Protein AF-A0A351BGA1-F1 (afdb_monomer)

Mean predicted aligned error: 4.37 Å

pLDDT: mean 90.35, std 6.94, range [61.31, 97.94]

Radius of gyration: 16.37 Å; Cα contacts (8 Å, |Δi|>4): 107; chains: 1; bounding box: 35×27×49 Å

Secondary structure (DSSP, 8-state):
-HHHHHHHHHHHHHHHH-GGG--GGG-HHHHHHHHHHIIIIIIIIHHHHHHHHHHHHHHTTS--S-HHHHHHHHHHHHHHHHHHHHHTTTT-----TT--S-HHHHHHHHHHHHHH-

Foldseek 3Di:
DQVVLVVLVVLLVVCVVPVVSQDQLNHNQLSVQLSQCCVCQVVVVVVCLVCCQVCVCVVVVHHDPDPVLSVVLVVLSVVLNVQSVPCSSVVNFPPDVPRGDDPVSVVSVVVSVVSVD

Nearest PDB structures (foldseek):
  3mk7-assembly3_G  TM=9.950E-01  e=6.434E-10  Stutzerimonas stutzeri
  8snh-assembly1_E  TM=9.926E-01  e=1.376E-09  Pseudomonas aeruginosa
  6xkw-assembly1_n  TM=9.835E-01  e=4.953E-08  Rhodobacter capsulatus SB 1003
  4xyd-assembly1_A  TM=8.582E-01  e=2.334E-01  Roseobacter denitrificans OCh 114

Solvent-accessible surface area (backbone atoms only — not comparable to full-atom values): 6344 Å² total; per-residue (Å²): 82,53,68,58,15,50,49,46,43,53,52,49,53,47,32,74,76,42,63,87,63,50,48,84,59,57,24,53,88,27,42,49,64,38,21,55,46,27,40,50,53,40,22,46,40,50,51,47,53,55,48,48,62,52,47,54,28,63,78,67,72,42,78,72,95,46,71,68,56,53,50,46,36,50,55,46,49,52,48,52,46,53,48,47,67,54,35,26,43,71,64,52,54,66,80,38,88,100,52,38,60,44,71,74,52,52,52,51,50,51,52,35,49,66,68,69,109

Sequence (117 aa):
WGIVGMLVGVIIAAQLVWPDLNLGFLHFGRLRPLHTNAVIFAFGGCALFATSYYVVQRTCHTRLFSDGLAAFTFWGWQLIIVLAAVTLPLGVTSGKEDAELEWPIDILVTLVWGVYG

Structure (mmCIF, N/CA/C/O backbone):
data_AF-A0A351BGA1-F1
#
_entry.id   AF-A0A351BGA1-F1
#
loop_
_atom_site.group_PDB
_atom_site.id
_atom_site.type_symbol
_atom_site.label_atom_id
_atom_site.label_alt_id
_atom_site.label_comp_id
_atom_site.label_asym_id
_atom_site.label_entity_id
_atom_site.label_seq_id
_atom_site.pdbx_PDB_ins_code
_atom_site.Cartn_x
_atom_site.Cartn_y
_atom_site.Cartn_z
_atom_site.occupancy
_atom_site.B_iso_or_equiv
_atom_site.auth_seq_id
_atom_site.auth_comp_id
_atom_site.auth_asym_id
_atom_site.auth_atom_id
_atom_site.pdbx_PDB_model_num
ATOM 1 N N . TRP A 1 1 ? -3.822 -8.436 -3.823 1.00 91.44 1 TRP A N 1
ATOM 2 C CA . TRP A 1 1 ? -2.565 -7.717 -4.116 1.00 91.44 1 TRP A CA 1
ATOM 3 C C . TRP A 1 1 ? -1.336 -8.604 -4.222 1.00 91.44 1 TRP A C 1
ATOM 5 O O . TRP A 1 1 ? -0.548 -8.346 -5.116 1.00 91.44 1 TRP A O 1
ATOM 15 N N . GLY A 1 2 ? -1.194 -9.676 -3.425 1.00 92.88 2 GLY A N 1
ATOM 16 C CA . GLY A 1 2 ? -0.031 -10.581 -3.519 1.00 92.88 2 GLY A CA 1
ATOM 17 C C . GLY A 1 2 ? 0.246 -11.107 -4.931 1.00 92.88 2 GLY A C 1
ATOM 18 O O . GLY A 1 2 ? 1.353 -10.959 -5.427 1.00 92.88 2 GLY A O 1
ATOM 19 N N . ILE A 1 3 ? -0.780 -11.614 -5.623 1.00 95.81 3 ILE A N 1
ATOM 20 C CA . ILE A 1 3 ? -0.647 -12.081 -7.015 1.00 95.81 3 ILE A CA 1
ATOM 21 C C . ILE A 1 3 ? -0.154 -10.957 -7.938 1.00 95.81 3 ILE A C 1
ATOM 23 O O . ILE A 1 3 ? 0.771 -11.168 -8.710 1.00 95.81 3 ILE A O 1
ATOM 27 N N . VAL A 1 4 ? -0.741 -9.761 -7.836 1.00 93.44 4 VAL A N 1
ATOM 28 C CA . VAL A 1 4 ? -0.385 -8.607 -8.679 1.00 93.44 4 VAL A CA 1
ATOM 29 C C . VAL A 1 4 ? 1.061 -8.178 -8.423 1.00 93.44 4 VAL A C 1
ATOM 31 O O . VAL A 1 4 ? 1.837 -8.094 -9.367 1.00 93.44 4 VAL A O 1
ATOM 34 N N . GLY A 1 5 ? 1.448 -7.970 -7.161 1.00 92.75 5 GLY A N 1
ATOM 35 C CA . GLY A 1 5 ? 2.808 -7.561 -6.805 1.00 92.75 5 GLY A CA 1
ATOM 36 C C . GLY A 1 5 ? 3.857 -8.576 -7.258 1.00 92.75 5 GLY A C 1
ATOM 37 O O . GLY A 1 5 ? 4.844 -8.196 -7.884 1.00 92.75 5 GLY A O 1
ATOM 38 N N . MET A 1 6 ? 3.612 -9.871 -7.031 1.00 96.31 6 MET A N 1
ATOM 39 C CA . MET A 1 6 ? 4.521 -10.936 -7.467 1.00 96.31 6 MET A CA 1
ATOM 40 C C . MET A 1 6 ? 4.584 -11.061 -8.994 1.00 96.31 6 MET A C 1
ATOM 42 O O . MET A 1 6 ? 5.665 -11.257 -9.537 1.00 96.31 6 MET A O 1
ATOM 46 N N . LEU A 1 7 ? 3.463 -10.891 -9.703 1.00 95.25 7 LEU A N 1
ATOM 47 C CA . LEU A 1 7 ? 3.427 -10.921 -11.168 1.00 95.25 7 LEU A CA 1
ATOM 48 C C . LEU A 1 7 ? 4.211 -9.756 -11.783 1.00 95.25 7 LEU A C 1
ATOM 50 O O . LEU A 1 7 ? 4.999 -9.983 -12.697 1.00 95.25 7 LEU A O 1
ATOM 54 N N . VAL A 1 8 ? 4.069 -8.534 -11.255 1.00 93.31 8 VAL A N 1
ATOM 55 C CA . VAL A 1 8 ? 4.919 -7.403 -11.671 1.00 93.31 8 VAL A CA 1
ATOM 56 C C . VAL A 1 8 ? 6.390 -7.709 -11.368 1.00 93.31 8 VAL A C 1
ATOM 58 O O . VAL A 1 8 ? 7.242 -7.423 -12.201 1.00 93.31 8 VAL A O 1
ATOM 61 N N . GLY A 1 9 ? 6.678 -8.377 -10.245 1.00 93.69 9 GLY A N 1
ATOM 62 C CA . GLY A 1 9 ? 8.012 -8.881 -9.897 1.00 93.69 9 GLY A CA 1
ATOM 63 C C . GLY A 1 9 ? 8.606 -9.812 -10.957 1.00 93.69 9 GLY A C 1
ATOM 64 O O . GLY A 1 9 ? 9.744 -9.633 -11.385 1.00 93.69 9 GLY A O 1
ATOM 65 N N . VAL A 1 10 ? 7.816 -10.772 -11.440 1.00 95.62 10 VAL A N 1
ATOM 66 C CA . VAL A 1 10 ? 8.220 -11.676 -12.529 1.00 95.62 10 VAL A CA 1
ATOM 67 C C . VAL A 1 10 ? 8.465 -10.904 -13.830 1.00 95.62 10 VAL A C 1
ATOM 69 O O . VAL A 1 10 ? 9.441 -11.185 -14.523 1.00 95.62 10 VAL A O 1
ATOM 72 N N . ILE A 1 11 ? 7.634 -9.906 -14.150 1.00 92.88 11 ILE A N 1
ATOM 73 C CA . ILE A 1 11 ? 7.808 -9.067 -15.347 1.00 92.88 11 ILE A CA 1
ATOM 74 C C . ILE A 1 11 ? 9.121 -8.282 -15.281 1.00 92.88 11 ILE A C 1
ATOM 76 O O . ILE A 1 11 ? 9.905 -8.333 -16.227 1.00 92.88 11 ILE A O 1
ATOM 80 N N . ILE A 1 12 ? 9.397 -7.590 -14.171 1.00 94.25 12 ILE A N 1
ATOM 81 C CA . ILE A 1 12 ? 10.636 -6.809 -14.043 1.00 94.25 12 ILE A CA 1
ATOM 82 C C . ILE A 1 12 ? 11.876 -7.709 -14.000 1.00 94.25 12 ILE A C 1
ATOM 84 O O . ILE A 1 12 ? 12.920 -7.330 -14.522 1.00 94.25 12 ILE A O 1
ATOM 88 N N . ALA A 1 13 ? 11.769 -8.925 -13.453 1.00 94.31 13 ALA A N 1
ATOM 89 C CA . ALA A 1 13 ? 12.843 -9.912 -13.512 1.00 94.31 13 ALA A CA 1
ATOM 90 C C . ALA A 1 13 ? 13.105 -10.372 -14.957 1.00 94.31 13 ALA A C 1
ATOM 92 O O . ALA A 1 13 ? 14.258 -10.462 -15.374 1.00 94.31 13 ALA A O 1
ATOM 93 N N . ALA A 1 14 ? 12.052 -10.594 -15.751 1.00 93.88 14 ALA A N 1
ATOM 94 C CA . ALA A 1 14 ? 12.186 -10.918 -17.169 1.00 93.88 14 ALA A CA 1
ATOM 95 C C . ALA A 1 14 ? 12.820 -9.765 -17.968 1.00 93.88 14 ALA A C 1
ATOM 97 O O . ALA A 1 14 ? 13.638 -10.021 -18.845 1.00 93.88 14 ALA A O 1
ATOM 98 N N . GLN A 1 15 ? 12.518 -8.506 -17.633 1.00 92.88 15 GLN A N 1
ATOM 99 C CA . GLN A 1 15 ? 13.124 -7.320 -18.260 1.00 92.88 15 GLN A CA 1
ATOM 100 C C . GLN A 1 15 ? 14.628 -7.177 -18.001 1.00 92.88 15 GLN A C 1
ATOM 102 O O . GLN A 1 15 ? 15.321 -6.565 -18.813 1.00 92.88 15 GLN A O 1
ATOM 107 N N . LEU A 1 16 ? 15.143 -7.737 -16.899 1.00 92.00 16 LEU A N 1
ATOM 108 C CA . LEU A 1 16 ? 16.585 -7.789 -16.626 1.00 92.00 16 LEU A CA 1
ATOM 109 C C . LEU A 1 16 ? 17.310 -8.821 -17.502 1.00 92.00 16 LEU A C 1
ATOM 111 O O . LEU A 1 16 ? 18.491 -8.647 -17.788 1.00 92.00 16 LEU A O 1
ATOM 115 N N . VAL A 1 17 ? 16.616 -9.885 -17.923 1.00 94.94 17 VAL A N 1
ATOM 116 C CA . VAL A 1 17 ? 17.169 -10.944 -18.788 1.00 94.94 17 VAL A CA 1
ATOM 117 C C . VAL A 1 17 ? 16.995 -10.600 -20.268 1.00 94.94 17 VAL A C 1
ATOM 119 O O . VAL A 1 17 ? 17.921 -10.780 -21.055 1.00 94.94 17 VAL A O 1
ATOM 122 N N . TRP A 1 18 ? 15.822 -10.086 -20.641 1.00 93.50 18 TRP A N 1
ATOM 123 C CA . TRP A 1 18 ? 15.463 -9.699 -22.004 1.00 93.50 18 TRP A CA 1
ATOM 124 C C . TRP A 1 18 ? 15.088 -8.211 -22.048 1.00 93.50 18 TRP A C 1
ATOM 126 O O . TRP A 1 18 ? 13.916 -7.865 -21.862 1.00 93.50 18 TRP A O 1
ATOM 136 N N . PRO A 1 19 ? 16.060 -7.316 -22.318 1.00 88.75 19 PRO A N 1
ATOM 137 C CA . PRO A 1 19 ? 15.830 -5.873 -22.337 1.00 88.75 19 PRO A CA 1
ATOM 138 C C . PRO A 1 19 ? 14.755 -5.416 -23.330 1.00 88.75 19 PRO A C 1
ATOM 140 O O . PRO A 1 19 ? 14.114 -4.397 -23.080 1.00 88.75 19 PRO A O 1
ATOM 143 N N . ASP A 1 20 ? 14.499 -6.184 -24.393 1.00 90.38 20 ASP A N 1
ATOM 144 C CA . ASP A 1 20 ? 13.460 -5.912 -25.400 1.00 90.38 20 ASP A CA 1
ATOM 145 C C . ASP A 1 20 ? 12.036 -5.856 -24.811 1.00 90.38 20 ASP A C 1
ATOM 147 O O . ASP A 1 20 ? 11.128 -5.283 -25.410 1.00 90.38 20 ASP A O 1
ATOM 151 N N . LEU A 1 21 ? 11.829 -6.408 -23.609 1.00 88.44 21 LEU A N 1
ATOM 152 C CA . LEU A 1 21 ? 10.560 -6.345 -22.876 1.00 88.44 21 LEU A CA 1
ATOM 153 C C . LEU A 1 21 ? 10.297 -4.974 -22.217 1.00 88.44 21 LEU A C 1
ATOM 155 O O . LEU A 1 21 ? 9.248 -4.777 -21.597 1.00 88.44 21 LEU A O 1
ATOM 159 N N . ASN A 1 22 ? 11.226 -4.018 -22.318 1.00 89.81 22 ASN A N 1
ATOM 160 C CA . ASN A 1 22 ? 11.056 -2.655 -21.813 1.00 89.81 22 ASN A CA 1
ATOM 161 C C . ASN A 1 22 ? 10.307 -1.778 -22.827 1.00 8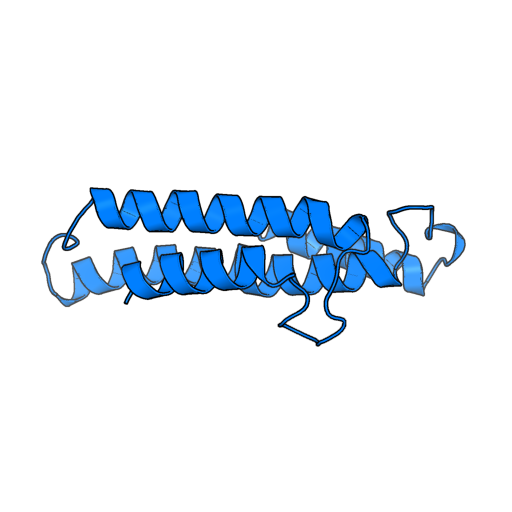9.81 22 ASN A C 1
ATOM 163 O O . ASN A 1 22 ? 10.913 -1.155 -23.696 1.00 89.81 22 ASN A O 1
ATOM 167 N N . LEU A 1 23 ? 8.981 -1.684 -22.693 1.00 84.56 23 LEU A N 1
ATOM 168 C CA . LEU A 1 23 ? 8.126 -0.956 -23.639 1.00 84.56 23 LEU A CA 1
ATOM 169 C C . LEU A 1 23 ? 7.357 0.186 -22.962 1.00 84.56 23 LEU A C 1
ATOM 171 O O . LEU A 1 23 ? 6.526 -0.050 -22.088 1.00 84.56 23 LEU A O 1
ATOM 175 N N . GLY A 1 24 ? 7.574 1.428 -23.407 1.00 81.94 24 GLY A N 1
ATOM 176 C CA . GLY A 1 24 ? 6.763 2.592 -23.023 1.00 81.94 24 GLY A CA 1
ATOM 177 C C . GLY A 1 24 ? 6.582 2.759 -21.507 1.00 81.94 24 GLY A C 1
ATOM 178 O O . GLY A 1 24 ? 7.546 2.960 -20.772 1.00 81.94 24 GLY A O 1
ATOM 179 N N . PHE A 1 25 ? 5.333 2.685 -21.033 1.00 74.38 25 PHE A N 1
ATOM 180 C CA . PHE A 1 25 ? 4.990 2.804 -19.607 1.00 74.38 25 PHE A CA 1
ATOM 181 C C . PHE A 1 25 ? 5.328 1.553 -18.775 1.00 74.38 25 PHE A C 1
ATOM 183 O O . PHE A 1 25 ? 5.336 1.626 -17.550 1.00 74.38 25 PHE A O 1
ATOM 190 N N . LEU A 1 26 ? 5.646 0.425 -19.419 1.00 83.44 26 LEU A N 1
ATOM 191 C CA . LEU A 1 26 ? 6.115 -0.807 -18.777 1.00 83.44 26 LEU A CA 1
ATOM 192 C C . LEU A 1 26 ? 7.640 -0.837 -18.614 1.00 83.44 26 LEU A C 1
ATOM 194 O O . LEU A 1 26 ? 8.212 -1.898 -18.422 1.00 83.44 26 LEU A O 1
ATOM 198 N N . HIS A 1 27 ? 8.333 0.293 -18.714 1.00 88.38 27 HIS A N 1
ATOM 199 C CA . HIS A 1 27 ? 9.782 0.323 -18.544 1.00 88.38 27 HIS A CA 1
ATOM 200 C C . HIS A 1 27 ? 10.196 -0.070 -17.111 1.00 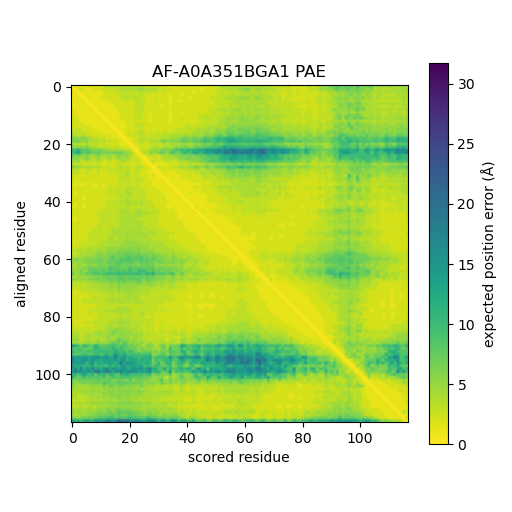88.38 27 HIS A C 1
ATOM 202 O O . HIS A 1 27 ? 9.583 0.388 -16.142 1.00 88.38 27 HIS A O 1
ATOM 208 N N . PHE A 1 28 ? 11.277 -0.845 -16.967 1.00 88.25 28 PHE A N 1
ATOM 209 C CA . PHE A 1 28 ? 11.778 -1.366 -15.686 1.00 88.25 28 PHE A CA 1
ATOM 210 C C . PHE A 1 28 ? 11.877 -0.291 -14.596 1.00 88.25 28 PHE A C 1
ATOM 212 O O . PHE A 1 28 ? 11.404 -0.479 -13.479 1.00 88.25 28 PHE A O 1
ATOM 219 N N . GLY A 1 29 ? 12.420 0.881 -14.941 1.00 84.50 29 GLY A N 1
ATOM 220 C CA . GLY A 1 29 ? 12.570 2.005 -14.009 1.00 84.50 29 GLY A CA 1
ATOM 221 C C . GLY A 1 29 ? 11.260 2.538 -13.407 1.00 84.50 29 GLY A C 1
ATOM 222 O O . GLY A 1 29 ? 11.304 3.138 -12.342 1.00 84.50 29 GLY A O 1
ATOM 223 N N . ARG A 1 30 ? 10.106 2.304 -14.047 1.00 86.75 30 ARG A N 1
ATOM 224 C CA . ARG A 1 30 ? 8.777 2.689 -13.530 1.00 86.75 30 ARG A CA 1
ATOM 225 C C . ARG A 1 30 ? 8.040 1.520 -12.881 1.00 86.75 30 ARG A C 1
ATOM 227 O O . ARG A 1 30 ? 7.339 1.703 -11.890 1.00 86.75 30 ARG A O 1
ATOM 234 N N . LEU A 1 31 ? 8.213 0.311 -13.419 1.00 89.12 31 LEU A N 1
ATOM 235 C CA . LEU A 1 31 ? 7.603 -0.898 -12.862 1.00 89.12 31 LEU A CA 1
ATOM 236 C C . LEU A 1 31 ? 8.268 -1.372 -11.568 1.00 89.12 31 LEU A C 1
ATOM 238 O O . LEU A 1 31 ? 7.603 -2.008 -10.756 1.00 89.12 31 LEU A O 1
ATOM 242 N N . ARG A 1 32 ? 9.552 -1.069 -11.353 1.00 89.44 32 ARG A N 1
ATOM 243 C CA . ARG A 1 32 ? 10.251 -1.392 -10.103 1.00 89.44 32 ARG A CA 1
ATOM 244 C C . ARG A 1 32 ? 9.594 -0.699 -8.894 1.00 89.44 32 ARG A C 1
ATOM 246 O O . ARG A 1 32 ? 9.203 -1.432 -7.987 1.00 89.44 32 ARG A O 1
ATOM 253 N N . PRO A 1 33 ? 9.390 0.633 -8.908 1.00 87.12 33 PRO A N 1
ATOM 254 C CA . PRO A 1 33 ? 8.582 1.341 -7.914 1.00 87.12 33 PRO A CA 1
ATOM 255 C C . PRO A 1 33 ? 7.198 0.729 -7.673 1.00 87.12 33 PRO A C 1
ATOM 257 O O . PRO A 1 33 ? 6.733 0.549 -6.547 1.00 87.12 33 PRO A O 1
ATOM 260 N N . LEU A 1 34 ? 6.520 0.349 -8.760 1.00 90.06 34 LEU A N 1
ATOM 261 C CA . LEU A 1 34 ? 5.209 -0.284 -8.673 1.00 90.06 34 LEU A CA 1
ATOM 262 C C . LEU A 1 34 ? 5.278 -1.645 -7.964 1.00 90.06 34 LEU A C 1
ATOM 264 O O . LEU A 1 34 ? 4.423 -1.947 -7.133 1.00 90.06 34 LEU A O 1
ATOM 268 N N . HIS A 1 35 ? 6.275 -2.471 -8.288 1.00 93.50 35 HIS A N 1
ATOM 269 C CA . HIS A 1 35 ? 6.464 -3.786 -7.683 1.00 93.50 35 HIS A CA 1
ATOM 270 C C . HIS A 1 35 ? 6.690 -3.688 -6.173 1.00 93.50 35 HIS A C 1
ATOM 272 O O . HIS A 1 35 ? 5.992 -4.365 -5.416 1.00 93.50 35 HIS A O 1
ATOM 278 N N . THR A 1 36 ? 7.626 -2.843 -5.734 1.00 89.75 36 THR A N 1
ATOM 279 C CA . THR A 1 36 ? 7.966 -2.680 -4.312 1.00 89.75 36 THR A CA 1
ATOM 280 C C . THR A 1 36 ? 6.751 -2.211 -3.514 1.00 89.75 36 THR A C 1
ATOM 282 O O . THR A 1 36 ? 6.352 -2.885 -2.561 1.00 89.75 36 THR A O 1
ATOM 285 N N . ASN A 1 37 ? 6.067 -1.153 -3.965 1.00 90.31 37 ASN A N 1
ATOM 286 C CA . ASN A 1 37 ? 4.854 -0.653 -3.311 1.00 90.31 37 ASN A CA 1
ATOM 287 C C . ASN A 1 37 ? 3.716 -1.690 -3.301 1.00 90.31 37 ASN A C 1
ATOM 289 O O . ASN A 1 37 ? 3.030 -1.862 -2.289 1.00 90.31 37 ASN A O 1
ATOM 293 N N . ALA A 1 38 ? 3.517 -2.425 -4.400 1.00 90.81 38 ALA A N 1
ATOM 294 C CA . ALA A 1 38 ? 2.476 -3.448 -4.483 1.00 90.81 38 ALA A CA 1
ATOM 295 C C . ALA A 1 38 ? 2.750 -4.655 -3.568 1.00 90.81 38 ALA A C 1
ATOM 297 O O . ALA A 1 38 ? 1.816 -5.254 -3.029 1.00 90.81 38 ALA A O 1
ATOM 298 N N . VAL A 1 39 ? 4.009 -5.044 -3.371 1.00 92.75 39 VAL A N 1
ATOM 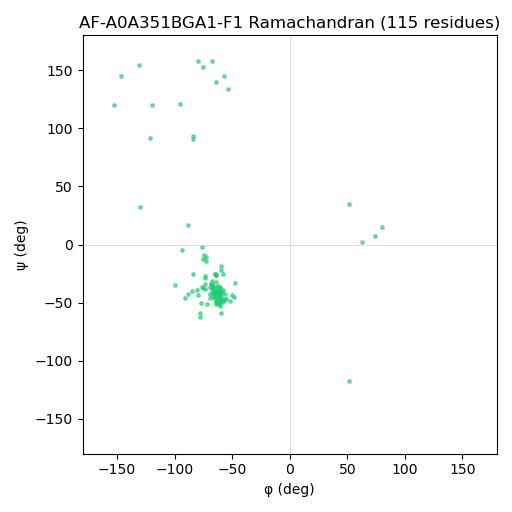299 C CA . VAL A 1 39 ? 4.347 -6.159 -2.475 1.00 92.75 39 VAL A CA 1
ATOM 300 C C . VAL A 1 39 ? 4.329 -5.719 -1.011 1.00 92.75 39 VAL A C 1
ATOM 302 O O . VAL A 1 39 ? 3.764 -6.422 -0.173 1.00 92.75 39 VAL A O 1
ATOM 305 N N . ILE A 1 40 ? 4.884 -4.552 -0.689 1.00 91.75 40 ILE A N 1
ATOM 306 C CA . ILE A 1 40 ? 5.000 -4.087 0.698 1.00 91.75 40 ILE A CA 1
ATOM 307 C C . ILE A 1 40 ? 3.660 -3.541 1.197 1.00 91.75 40 ILE A C 1
ATOM 309 O O . ILE A 1 40 ? 3.061 -4.103 2.113 1.00 91.75 40 ILE A O 1
ATOM 313 N N . PHE A 1 41 ? 3.143 -2.480 0.582 1.00 91.69 41 PHE A N 1
ATOM 314 C CA . PHE A 1 41 ? 1.969 -1.776 1.102 1.00 91.69 41 PHE A CA 1
ATOM 315 C C . PHE A 1 41 ? 0.657 -2.416 0.660 1.00 91.69 41 PHE A C 1
ATOM 317 O O . PHE A 1 41 ? -0.267 -2.551 1.463 1.00 91.69 41 PHE A O 1
ATOM 324 N N . ALA A 1 42 ? 0.561 -2.873 -0.590 1.00 93.56 42 ALA A N 1
ATOM 325 C CA . ALA A 1 42 ? -0.681 -3.485 -1.047 1.00 93.56 42 ALA A CA 1
ATOM 326 C C . ALA A 1 42 ? -0.841 -4.921 -0.528 1.00 93.56 42 ALA A C 1
ATOM 328 O O . ALA A 1 42 ? -1.876 -5.270 0.031 1.00 93.56 42 ALA A O 1
ATOM 329 N N . PHE A 1 43 ? 0.166 -5.780 -0.691 1.00 95.62 43 PHE A N 1
ATOM 330 C CA . PHE A 1 43 ? 0.102 -7.142 -0.161 1.00 95.62 43 PHE A CA 1
ATOM 331 C C . PHE A 1 43 ? 0.378 -7.201 1.345 1.00 95.62 43 PHE A C 1
ATOM 333 O O . PHE A 1 43 ? -0.503 -7.637 2.088 1.00 95.62 43 PHE A O 1
ATOM 340 N N . GLY A 1 44 ? 1.550 -6.747 1.795 1.00 94.25 44 GLY A N 1
ATOM 341 C CA . GLY A 1 44 ? 1.918 -6.757 3.213 1.00 94.25 44 GLY A CA 1
ATOM 342 C C . GLY A 1 44 ? 0.975 -5.915 4.075 1.00 94.25 44 GLY A C 1
ATOM 343 O O . GLY A 1 44 ? 0.493 -6.396 5.097 1.00 94.25 44 GLY A O 1
ATOM 344 N N . GLY A 1 45 ? 0.617 -4.708 3.628 1.00 93.69 45 GLY A N 1
ATOM 345 C CA . GLY A 1 45 ? -0.339 -3.852 4.337 1.00 93.69 45 GLY A CA 1
ATOM 346 C C . GLY A 1 45 ? -1.719 -4.496 4.484 1.00 93.69 45 GLY A C 1
ATOM 347 O O . GLY A 1 45 ? -2.225 -4.588 5.599 1.00 93.69 45 GLY A O 1
ATOM 348 N N . CYS A 1 46 ? -2.314 -5.043 3.415 1.00 96.00 46 CYS A N 1
ATOM 349 C CA . CYS A 1 46 ? -3.596 -5.753 3.540 1.00 96.00 46 CYS A CA 1
ATOM 350 C C . CYS A 1 46 ? -3.506 -6.995 4.439 1.00 96.00 46 CYS A C 1
ATOM 352 O O . CYS A 1 46 ? -4.460 -7.290 5.160 1.00 96.00 46 CYS A O 1
ATOM 354 N N . ALA A 1 47 ? -2.382 -7.717 4.416 1.00 96.69 47 ALA A N 1
ATOM 355 C CA . ALA A 1 47 ? -2.155 -8.830 5.332 1.00 96.69 47 ALA A CA 1
ATOM 356 C C . ALA A 1 47 ? -2.115 -8.346 6.791 1.00 96.69 47 ALA A C 1
ATOM 358 O O . ALA A 1 47 ? -2.743 -8.962 7.652 1.00 96.69 47 ALA A O 1
ATOM 359 N N . LEU A 1 48 ? -1.460 -7.215 7.067 1.00 96.38 48 LEU A N 1
ATOM 360 C CA . LEU A 1 48 ? -1.440 -6.598 8.394 1.00 96.38 48 LEU A CA 1
ATOM 361 C C . LEU A 1 48 ? -2.834 -6.156 8.842 1.00 96.38 48 LEU A C 1
ATOM 363 O O . LEU A 1 48 ? -3.235 -6.541 9.931 1.00 96.38 48 LEU A O 1
ATOM 367 N N . PHE A 1 49 ? -3.602 -5.447 8.008 1.00 95.50 49 PHE A N 1
ATOM 368 C CA . PHE A 1 49 ? -4.979 -5.050 8.341 1.00 95.50 49 PHE A CA 1
ATOM 369 C C . PHE A 1 49 ? -5.867 -6.258 8.657 1.00 95.50 49 PHE A C 1
ATOM 371 O O . PHE A 1 49 ? -6.569 -6.279 9.665 1.00 95.50 49 PHE A O 1
ATOM 378 N N . ALA A 1 50 ? -5.835 -7.291 7.812 1.00 96.56 50 ALA A N 1
ATOM 379 C CA . ALA A 1 50 ? -6.655 -8.479 8.025 1.00 96.56 50 ALA A CA 1
ATOM 380 C C . ALA A 1 50 ? -6.244 -9.235 9.296 1.00 96.56 50 ALA A C 1
ATOM 382 O O . ALA A 1 50 ? -7.100 -9.645 10.085 1.00 96.56 50 ALA A O 1
ATOM 383 N N . THR A 1 51 ? -4.938 -9.418 9.506 1.00 97.56 51 THR A N 1
ATOM 384 C CA . THR A 1 51 ? -4.436 -10.142 10.677 1.00 97.56 51 THR A CA 1
ATOM 385 C C . THR A 1 51 ? -4.669 -9.364 11.965 1.00 97.56 51 THR A C 1
ATOM 387 O O . THR A 1 51 ? -5.142 -9.959 12.927 1.00 97.56 51 THR A O 1
ATOM 390 N N . SER A 1 52 ? -4.437 -8.052 11.997 1.00 96.62 52 SER A N 1
ATOM 391 C CA . SER A 1 52 ? -4.659 -7.232 13.189 1.00 96.62 52 SER A CA 1
ATOM 392 C C . SER A 1 52 ? -6.133 -7.166 13.573 1.00 96.62 52 SER A C 1
ATOM 394 O O . SER A 1 52 ? -6.457 -7.435 14.729 1.00 96.62 52 SER A O 1
ATOM 396 N N . TYR A 1 53 ? -7.039 -6.918 12.616 1.00 96.56 53 TYR A N 1
ATOM 397 C CA . TYR A 1 53 ? -8.480 -6.901 12.872 1.00 96.56 53 TYR A CA 1
ATOM 398 C C . TYR A 1 53 ? -8.986 -8.236 13.392 1.00 96.56 53 TYR A C 1
ATOM 400 O O . TYR A 1 53 ? -9.857 -8.265 14.261 1.00 96.56 53 TYR A O 1
ATOM 408 N N . TYR A 1 54 ? -8.440 -9.345 12.901 1.00 96.75 54 TYR A N 1
ATOM 409 C CA . TYR A 1 54 ? -8.797 -10.656 13.416 1.00 96.75 54 TYR A CA 1
ATOM 410 C C . TYR A 1 54 ? -8.222 -10.904 14.817 1.00 96.75 54 TYR A C 1
ATOM 412 O O . TYR A 1 54 ? -8.957 -11.285 15.730 1.00 96.75 54 TYR A O 1
ATOM 420 N N . VAL A 1 55 ? -6.915 -10.690 14.995 1.00 97.94 55 VAL A N 1
ATOM 421 C CA . VAL A 1 55 ? -6.196 -11.008 16.233 1.00 97.94 55 VAL A CA 1
ATOM 422 C C . VAL A 1 55 ? -6.719 -10.165 17.389 1.00 97.94 55 VAL A C 1
ATOM 424 O O . VAL A 1 55 ? -7.102 -10.749 18.398 1.00 97.94 55 VAL A O 1
ATOM 427 N N . VAL A 1 56 ? -6.836 -8.840 17.236 1.00 97.00 56 VAL A N 1
ATOM 428 C CA . VAL A 1 56 ? -7.235 -7.937 18.332 1.00 97.00 56 VAL A CA 1
ATOM 429 C C . VAL A 1 56 ? -8.614 -8.283 18.895 1.00 97.00 56 VAL A C 1
ATOM 431 O O . VAL A 1 56 ? -8.804 -8.327 20.110 1.00 97.00 56 VAL A O 1
ATOM 434 N N . GLN A 1 57 ? -9.569 -8.628 18.025 1.00 96.94 57 GLN A N 1
ATOM 435 C CA . GLN A 1 57 ? -10.915 -9.013 18.450 1.00 96.94 57 GLN A CA 1
ATOM 436 C C . GLN A 1 57 ? -10.906 -10.315 19.258 1.00 96.94 57 GLN A C 1
ATOM 438 O O . GLN A 1 57 ? -11.661 -10.470 20.218 1.00 96.94 57 GLN A O 1
ATOM 443 N N . ARG A 1 58 ? -10.044 -11.267 18.881 1.00 97.44 58 ARG A N 1
ATOM 444 C CA . ARG A 1 58 ? -9.960 -12.583 19.526 1.00 97.44 58 ARG A CA 1
ATOM 445 C C . ARG A 1 58 ? -9.157 -12.553 20.814 1.00 97.44 58 ARG A C 1
ATOM 447 O O . ARG A 1 58 ? -9.563 -13.206 21.765 1.00 97.44 58 ARG A O 1
ATOM 454 N N . THR A 1 59 ? -8.066 -11.798 20.863 1.00 97.62 59 THR A N 1
ATOM 455 C CA . THR A 1 59 ? -7.218 -11.696 22.057 1.00 97.62 59 THR A CA 1
ATOM 456 C C . THR A 1 59 ? -7.868 -10.862 23.151 1.00 97.62 59 THR A C 1
ATOM 458 O O . THR A 1 59 ? -7.703 -11.167 24.326 1.00 97.62 59 THR A O 1
ATOM 461 N N . CYS A 1 60 ? -8.633 -9.831 22.782 1.00 97.25 60 CYS A N 1
ATOM 462 C CA . CYS A 1 60 ? -9.353 -8.986 23.736 1.00 97.25 60 CYS A CA 1
ATOM 463 C C . CYS A 1 60 ? -10.799 -9.445 23.976 1.00 97.25 60 CYS A C 1
ATOM 465 O O . CYS A 1 60 ? -11.486 -8.863 24.809 1.00 97.25 60 CYS A O 1
ATOM 467 N N . HIS A 1 61 ? -11.271 -10.465 23.248 1.00 95.50 61 HIS A N 1
ATOM 468 C CA . HIS A 1 61 ? -12.641 -10.984 23.319 1.00 95.50 61 HIS A CA 1
ATOM 469 C C . HIS A 1 61 ? -13.731 -9.908 23.170 1.00 95.50 61 HIS A C 1
ATOM 471 O O . HIS A 1 61 ? -14.803 -9.997 23.767 1.00 95.50 61 HIS A O 1
ATOM 477 N N . THR A 1 62 ? -13.472 -8.898 22.343 1.00 95.75 62 THR A N 1
ATOM 478 C CA . THR A 1 62 ? -14.404 -7.803 22.067 1.00 95.75 62 THR A CA 1
ATOM 479 C C . THR A 1 62 ? -14.529 -7.583 20.567 1.00 95.75 62 THR A C 1
ATOM 481 O O . THR A 1 62 ? -13.626 -7.919 19.799 1.00 95.75 62 THR A O 1
ATOM 484 N N . ARG A 1 63 ? -15.664 -7.031 20.132 1.00 94.88 63 ARG A N 1
ATOM 485 C CA . ARG A 1 63 ? -15.818 -6.585 18.743 1.00 94.88 63 ARG A CA 1
ATOM 486 C C . ARG A 1 63 ? -14.903 -5.397 18.474 1.00 94.88 63 ARG A C 1
ATOM 488 O O . ARG A 1 63 ? -14.496 -4.688 19.395 1.00 94.88 63 ARG A O 1
ATOM 495 N N . LEU A 1 64 ? -14.596 -5.192 17.198 1.00 93.31 64 LEU A N 1
ATOM 496 C CA . LEU A 1 64 ? -13.855 -4.021 16.760 1.00 93.31 64 LEU A CA 1
ATOM 497 C C . LEU A 1 64 ? -14.582 -2.736 17.190 1.00 93.31 64 LEU A C 1
ATOM 499 O O . LEU A 1 64 ? -15.811 -2.693 17.217 1.00 93.31 64 LEU A O 1
ATOM 503 N N . PHE A 1 65 ? -13.820 -1.696 17.531 1.00 93.06 65 PHE A N 1
ATOM 504 C CA . PHE A 1 65 ? -14.366 -0.473 18.126 1.00 93.06 65 PHE A CA 1
ATOM 505 C C . PHE A 1 65 ? -15.427 0.214 17.249 1.00 93.06 65 PHE A C 1
ATOM 507 O O . PHE A 1 65 ? -16.429 0.709 17.760 1.00 93.06 65 PHE A O 1
ATOM 514 N N . SER A 1 66 ? -15.224 0.231 15.930 1.00 94.69 66 SER A N 1
ATOM 515 C CA . SER A 1 66 ? -16.184 0.782 14.974 1.00 94.69 66 SER A CA 1
ATOM 516 C C . SER A 1 66 ? -16.057 0.102 13.615 1.00 94.69 66 SER A C 1
ATOM 518 O O . SER A 1 66 ? -15.022 0.205 12.952 1.00 94.69 66 SER A O 1
ATOM 520 N N . ASP A 1 67 ? -17.143 -0.529 13.167 1.00 92.25 67 ASP A N 1
ATOM 521 C CA . ASP A 1 67 ? -17.232 -1.136 11.834 1.00 92.25 67 ASP A CA 1
ATOM 522 C C . ASP A 1 67 ? -17.126 -0.076 10.724 1.00 92.25 67 ASP A C 1
ATOM 524 O O . ASP A 1 67 ? -16.559 -0.332 9.663 1.00 92.25 67 ASP A O 1
ATOM 528 N N . GLY A 1 68 ? -17.622 1.143 10.977 1.00 94.38 68 GLY A N 1
ATOM 529 C CA . GLY A 1 68 ? -17.541 2.258 10.031 1.00 94.38 68 GLY A CA 1
ATOM 530 C C . GLY A 1 68 ? -16.110 2.752 9.819 1.00 94.38 68 GLY A C 1
ATOM 531 O O . GLY A 1 68 ? -15.708 2.991 8.681 1.00 94.38 68 GLY A O 1
ATOM 532 N N . LEU A 1 69 ? -15.316 2.848 10.893 1.00 93.56 69 LEU A N 1
ATOM 533 C CA . LEU A 1 69 ? -13.901 3.223 10.789 1.00 93.56 69 LEU A CA 1
ATOM 534 C C . LEU A 1 69 ? -13.075 2.117 10.121 1.00 93.56 69 LEU A C 1
ATOM 536 O O . LEU A 1 69 ? -12.207 2.41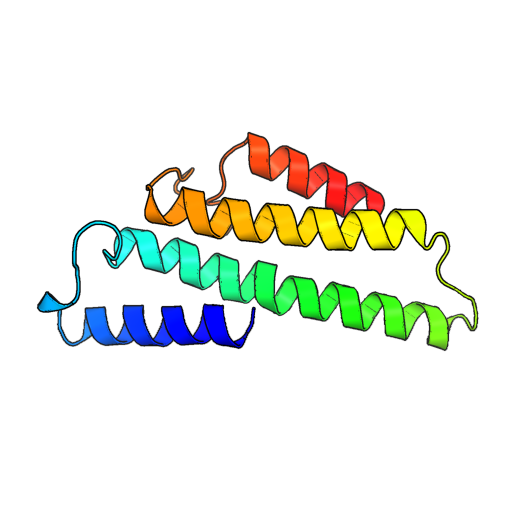8 9.309 1.00 93.56 69 LEU A O 1
ATOM 540 N N . ALA A 1 70 ? -13.388 0.845 10.378 1.00 93.50 70 ALA A N 1
ATOM 541 C CA . ALA A 1 70 ? -12.732 -0.276 9.703 1.00 93.50 70 ALA A CA 1
ATOM 542 C C . ALA A 1 70 ? -13.082 -0.380 8.212 1.00 93.50 70 ALA A C 1
ATOM 544 O O . ALA A 1 70 ? -12.245 -0.740 7.386 1.00 93.50 70 ALA A O 1
ATOM 545 N N . ALA A 1 71 ? -14.318 -0.045 7.838 1.00 94.88 71 ALA A N 1
ATOM 546 C CA . ALA A 1 71 ? -14.686 0.079 6.434 1.00 94.88 71 ALA A CA 1
ATOM 547 C C . ALA A 1 71 ? -13.956 1.261 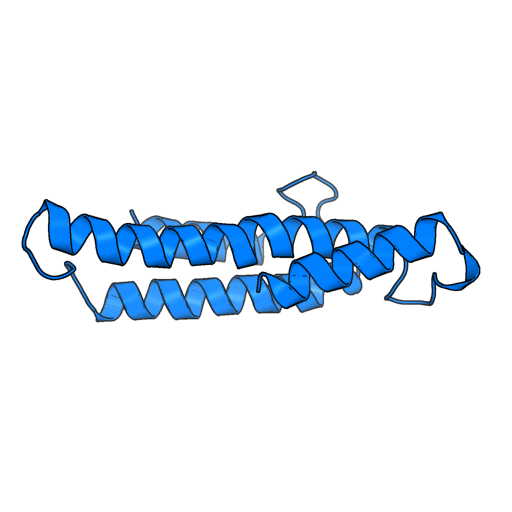5.776 1.00 94.88 71 ALA A C 1
ATOM 549 O O . ALA A 1 71 ? -13.505 1.144 4.636 1.00 94.88 71 ALA A O 1
ATOM 550 N N . PHE A 1 72 ? -13.807 2.381 6.493 1.00 95.62 72 PHE A N 1
ATOM 551 C CA . PHE A 1 72 ? -13.057 3.540 6.019 1.00 95.62 72 PHE A CA 1
ATOM 552 C C . PHE A 1 72 ? -11.584 3.205 5.761 1.00 95.62 72 PHE A C 1
ATOM 554 O O . PHE A 1 72 ? -11.078 3.503 4.681 1.00 95.62 72 PHE A O 1
ATOM 561 N N . THR A 1 73 ? -10.902 2.547 6.700 1.00 96.06 73 THR A N 1
ATOM 562 C CA . THR A 1 73 ? -9.503 2.138 6.514 1.00 96.06 73 THR A CA 1
ATOM 563 C C . THR A 1 73 ? -9.357 1.144 5.370 1.00 96.06 73 THR A C 1
ATOM 565 O O . THR A 1 73 ? -8.437 1.283 4.571 1.00 96.06 73 THR A O 1
ATOM 568 N N . PHE A 1 74 ? -10.289 0.194 5.225 1.00 95.69 74 PHE A N 1
ATOM 569 C CA . PHE A 1 74 ? -10.297 -0.737 4.101 1.00 95.69 74 PHE A CA 1
ATOM 570 C C . PHE A 1 74 ? -10.403 0.000 2.762 1.00 95.69 74 PHE A C 1
ATOM 572 O O . PHE A 1 74 ? -9.510 -0.114 1.925 1.00 95.69 74 PHE A O 1
ATOM 579 N N . TRP A 1 75 ? -11.461 0.788 2.548 1.00 96.38 75 TRP A N 1
ATOM 580 C CA . TRP A 1 75 ? -11.664 1.477 1.270 1.00 96.38 75 TRP A CA 1
ATOM 581 C C . TRP A 1 75 ? -10.611 2.554 1.007 1.00 96.38 75 TRP A C 1
ATOM 583 O O . TRP A 1 75 ? -10.171 2.705 -0.133 1.00 96.38 75 TRP A O 1
ATOM 593 N N . GLY A 1 76 ? -10.161 3.253 2.049 1.00 95.44 76 GLY A N 1
ATOM 594 C CA . GLY A 1 76 ? -9.067 4.214 1.972 1.00 95.44 76 GLY A CA 1
ATOM 595 C C . GLY A 1 76 ? -7.759 3.556 1.539 1.00 95.44 76 GLY A C 1
ATOM 596 O O . GLY A 1 76 ? -7.105 4.044 0.620 1.00 95.44 76 GLY A O 1
ATOM 597 N N . TRP A 1 77 ? -7.414 2.402 2.116 1.00 96.50 77 TRP A N 1
ATOM 598 C CA . TRP A 1 77 ? -6.221 1.652 1.724 1.00 96.50 77 TRP A CA 1
ATOM 599 C C . TRP A 1 77 ? -6.312 1.125 0.290 1.00 96.50 77 TRP A C 1
ATOM 601 O O . TRP A 1 77 ? -5.359 1.240 -0.479 1.00 96.50 77 TRP A O 1
ATOM 611 N N . GLN A 1 78 ? -7.480 0.625 -0.122 1.00 96.62 78 GLN A N 1
ATOM 612 C CA . GLN A 1 78 ? -7.702 0.202 -1.507 1.00 96.62 78 GLN A CA 1
ATOM 613 C C . GLN A 1 78 ? -7.547 1.369 -2.493 1.00 96.62 78 GLN A C 1
ATOM 615 O O . GLN A 1 78 ? -6.946 1.189 -3.552 1.00 96.62 78 GLN A O 1
ATOM 620 N N . LEU A 1 79 ? -8.029 2.566 -2.140 1.00 94.56 79 LEU A N 1
ATOM 621 C CA . LEU A 1 79 ? -7.853 3.771 -2.949 1.00 94.56 79 LEU A CA 1
ATOM 622 C C . LEU A 1 79 ? -6.373 4.157 -3.077 1.00 94.56 79 LEU A C 1
ATOM 624 O O . LEU A 1 79 ? -5.922 4.415 -4.190 1.00 94.56 79 LEU A O 1
ATOM 628 N N . ILE A 1 80 ? -5.610 4.137 -1.979 1.00 93.75 80 ILE A N 1
ATOM 629 C CA . ILE A 1 80 ? -4.158 4.399 -1.983 1.00 93.75 80 ILE A CA 1
ATOM 630 C C . ILE A 1 80 ? -3.440 3.450 -2.949 1.00 93.75 80 ILE A C 1
ATOM 632 O O . ILE A 1 80 ? -2.641 3.890 -3.773 1.00 93.75 80 ILE A O 1
ATOM 636 N N . ILE A 1 81 ? -3.759 2.154 -2.895 1.00 93.56 81 ILE A N 1
ATOM 637 C CA . ILE A 1 81 ? -3.137 1.147 -3.762 1.00 93.56 81 ILE A CA 1
ATOM 638 C C . ILE A 1 81 ? -3.473 1.396 -5.236 1.00 93.56 81 ILE A C 1
ATOM 640 O O . ILE A 1 81 ? -2.601 1.288 -6.096 1.00 93.56 81 ILE A O 1
ATOM 644 N N . VAL A 1 82 ? -4.728 1.731 -5.544 1.00 93.69 82 VAL A N 1
ATOM 645 C CA . VAL A 1 82 ? -5.141 2.042 -6.919 1.00 93.69 82 VAL A CA 1
ATOM 646 C C . VAL A 1 82 ? -4.447 3.306 -7.421 1.00 93.69 82 VAL A C 1
ATOM 648 O O . VAL A 1 82 ? -3.974 3.320 -8.556 1.00 93.69 82 VAL A O 1
ATOM 651 N N . LEU A 1 83 ? -4.328 4.340 -6.584 1.00 90.94 83 LEU A N 1
ATOM 652 C CA . LEU A 1 83 ? -3.590 5.556 -6.926 1.00 90.94 83 LEU A CA 1
ATOM 653 C C . LEU A 1 83 ? -2.125 5.234 -7.227 1.00 90.94 83 LEU A C 1
ATOM 655 O O . LEU A 1 83 ? -1.654 5.602 -8.297 1.00 90.94 83 LEU A O 1
ATOM 659 N N . ALA A 1 84 ? -1.453 4.462 -6.369 1.00 87.88 84 ALA A N 1
ATOM 660 C CA . ALA A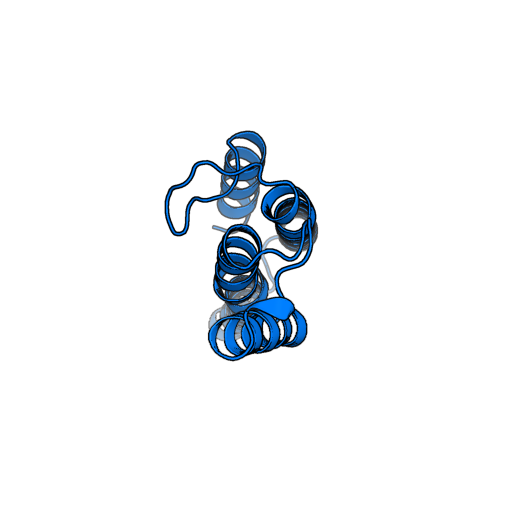 1 84 ? -0.086 3.995 -6.602 1.00 87.88 84 ALA A CA 1
ATOM 661 C C . ALA A 1 84 ? 0.051 3.224 -7.929 1.00 87.88 84 ALA A C 1
ATOM 663 O O . ALA A 1 84 ? 0.992 3.442 -8.693 1.00 87.88 84 ALA A O 1
ATOM 664 N N . ALA A 1 85 ? -0.917 2.354 -8.235 1.00 88.00 85 ALA A N 1
ATOM 665 C CA . ALA A 1 85 ? -0.935 1.576 -9.470 1.00 88.00 85 ALA A CA 1
ATOM 666 C C . ALA A 1 85 ? -1.069 2.435 -10.736 1.00 88.00 85 ALA A C 1
ATOM 668 O O . ALA A 1 85 ? -0.611 2.021 -11.799 1.00 88.00 85 ALA A O 1
ATOM 669 N N . VAL A 1 86 ? -1.675 3.620 -10.631 1.00 88.31 86 VAL A N 1
ATOM 670 C CA . VAL A 1 86 ? -1.826 4.559 -11.749 1.00 88.31 86 VAL A CA 1
ATOM 671 C C . VAL A 1 86 ? -0.653 5.536 -11.821 1.00 88.31 86 VAL A C 1
ATOM 673 O O . VAL A 1 86 ? -0.106 5.751 -12.900 1.00 88.31 86 VAL A O 1
ATOM 676 N N . THR A 1 87 ? -0.238 6.129 -10.702 1.00 86.25 87 THR A N 1
ATOM 677 C CA . THR A 1 87 ? 0.749 7.220 -10.696 1.00 86.25 87 THR A CA 1
ATOM 678 C C . THR A 1 87 ? 2.170 6.737 -10.970 1.00 86.25 87 THR A C 1
ATOM 680 O O . THR A 1 87 ? 2.894 7.387 -11.728 1.00 86.25 87 THR A O 1
ATOM 683 N N . LEU A 1 88 ? 2.564 5.573 -10.439 1.00 83.81 88 LEU A N 1
ATOM 684 C CA . LEU A 1 88 ? 3.936 5.070 -10.578 1.00 83.81 88 LEU A CA 1
ATOM 685 C C . LEU A 1 88 ? 4.294 4.712 -12.040 1.00 83.81 88 LEU A C 1
ATOM 687 O O . LEU A 1 88 ? 5.329 5.179 -12.523 1.00 83.81 88 LEU A O 1
ATOM 691 N N . PRO A 1 89 ? 3.449 4.007 -12.827 1.00 81.69 89 PRO A N 1
ATOM 692 C CA . PRO A 1 89 ? 3.714 3.780 -14.258 1.00 81.69 89 PRO A CA 1
ATOM 693 C C . PRO A 1 89 ? 3.706 5.053 -15.114 1.00 81.69 89 PRO A C 1
ATOM 695 O O . PRO A 1 89 ? 4.365 5.118 -16.161 1.00 81.69 89 PRO A O 1
ATOM 698 N N . LEU A 1 90 ? 2.984 6.088 -14.673 1.00 84.00 90 LEU A N 1
ATOM 699 C CA . LEU A 1 90 ? 2.993 7.405 -15.312 1.00 84.00 90 LEU A CA 1
ATOM 700 C C . LEU A 1 90 ? 4.281 8.193 -15.019 1.00 84.00 90 LEU A C 1
ATOM 702 O O . LEU A 1 90 ? 4.533 9.198 -15.679 1.00 84.00 90 LEU A O 1
ATOM 706 N N . GLY A 1 91 ? 5.134 7.709 -14.110 1.00 78.31 91 GLY A N 1
ATOM 707 C CA . GLY A 1 91 ? 6.386 8.364 -13.727 1.00 78.31 91 GLY A CA 1
ATOM 708 C C . GLY A 1 91 ? 6.195 9.510 -12.735 1.00 78.31 91 GLY A C 1
ATOM 709 O O . GLY A 1 91 ? 7.101 10.320 -12.564 1.00 78.31 91 GLY A O 1
ATOM 710 N N . VAL A 1 92 ? 5.025 9.586 -12.100 1.00 80.56 92 VAL A N 1
ATOM 711 C CA . VAL A 1 92 ? 4.717 10.547 -11.042 1.00 80.56 92 VAL A CA 1
ATOM 712 C C . VAL A 1 92 ? 5.236 9.955 -9.729 1.00 80.56 92 VAL A C 1
ATOM 714 O O . VAL A 1 92 ? 4.555 9.142 -9.101 1.00 80.56 92 VAL A O 1
ATOM 717 N N . THR A 1 93 ? 6.488 10.277 -9.392 1.00 81.06 93 THR A N 1
ATOM 718 C CA . THR A 1 93 ? 7.185 9.753 -8.213 1.00 81.06 93 THR A CA 1
ATOM 719 C C . THR A 1 93 ? 8.154 10.763 -7.603 1.00 81.06 93 THR A C 1
ATOM 721 O O . THR A 1 93 ? 8.847 11.493 -8.312 1.00 81.06 93 THR A O 1
ATOM 724 N N . SER A 1 94 ? 8.265 10.722 -6.276 1.00 75.12 94 SER A N 1
ATOM 725 C CA . SER A 1 94 ? 9.201 11.524 -5.483 1.00 75.12 94 SER A CA 1
ATOM 726 C C . SER A 1 94 ? 10.670 11.067 -5.602 1.00 75.12 94 SER A C 1
ATOM 728 O O . SER A 1 94 ? 11.577 11.788 -5.177 1.00 75.12 94 SER A O 1
ATOM 730 N N . GLY A 1 95 ? 10.921 9.863 -6.139 1.00 73.56 95 GLY A N 1
ATOM 731 C CA . GLY A 1 95 ? 12.259 9.279 -6.307 1.00 73.56 95 GLY A CA 1
ATOM 732 C C . GLY A 1 95 ? 12.929 8.773 -5.020 1.00 73.56 95 GLY A C 1
ATOM 733 O O . GLY A 1 95 ? 14.105 8.413 -5.056 1.00 73.56 95 GLY A O 1
ATOM 734 N N . LYS A 1 96 ? 12.214 8.748 -3.887 1.00 73.38 96 LYS A N 1
ATOM 735 C CA . LYS A 1 96 ? 12.690 8.171 -2.620 1.00 73.38 96 LYS A CA 1
ATOM 736 C C . LYS A 1 96 ? 12.192 6.738 -2.479 1.00 73.38 96 LYS A C 1
ATOM 738 O O . LYS A 1 96 ? 10.983 6.536 -2.455 1.00 73.38 96 LYS A O 1
ATOM 743 N N . GLU A 1 97 ? 13.103 5.775 -2.344 1.00 68.44 97 GLU A N 1
ATOM 744 C CA . GLU A 1 97 ? 12.744 4.365 -2.125 1.00 68.44 97 GLU A CA 1
ATOM 745 C C . GLU A 1 97 ? 11.794 4.233 -0.920 1.00 68.44 97 GLU A C 1
ATOM 747 O O . GLU A 1 97 ? 11.993 4.880 0.108 1.00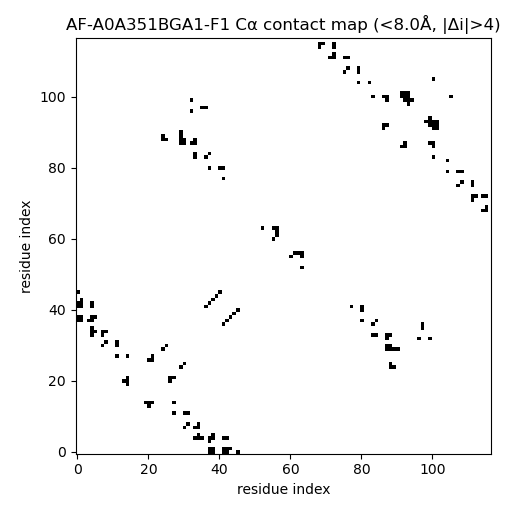 68.44 97 GLU A O 1
ATOM 752 N N . ASP A 1 98 ? 10.721 3.456 -1.092 1.00 61.31 98 ASP A N 1
ATOM 753 C CA . ASP A 1 98 ? 9.629 3.235 -0.124 1.00 61.31 98 ASP A CA 1
ATOM 754 C C . ASP A 1 98 ? 8.787 4.470 0.265 1.00 61.31 98 ASP A C 1
ATOM 756 O O . ASP A 1 98 ? 7.844 4.356 1.048 1.00 61.31 98 ASP A O 1
ATOM 760 N N . ALA A 1 99 ? 9.062 5.634 -0.328 1.00 72.75 99 ALA A N 1
ATOM 761 C CA . ALA A 1 99 ? 8.272 6.863 -0.209 1.00 72.75 99 ALA A CA 1
ATOM 762 C C . ALA A 1 99 ? 7.974 7.463 -1.593 1.00 72.75 99 ALA A C 1
ATOM 764 O O . ALA A 1 99 ? 7.916 8.678 -1.763 1.00 72.75 99 ALA A O 1
ATOM 765 N N . GLU A 1 100 ? 7.830 6.600 -2.598 1.00 73.31 100 GLU A N 1
ATOM 766 C CA . GLU A 1 100 ? 7.793 6.960 -4.020 1.00 73.31 100 GLU A CA 1
ATOM 767 C C . GLU A 1 100 ? 6.497 7.652 -4.451 1.00 73.31 100 GLU A C 1
ATOM 769 O O . GLU A 1 100 ? 6.425 8.160 -5.570 1.00 73.31 100 GLU A O 1
ATOM 774 N N . LEU A 1 101 ? 5.479 7.654 -3.593 1.00 76.62 101 LEU A N 1
ATOM 775 C CA . LEU A 1 101 ? 4.186 8.278 -3.835 1.00 76.62 101 LEU A CA 1
ATOM 776 C C . LEU A 1 101 ? 4.292 9.805 -3.700 1.00 76.62 101 LEU A C 1
ATOM 778 O O . LEU A 1 101 ? 5.166 10.335 -3.021 1.00 76.62 101 LEU A O 1
ATOM 782 N N . GLU A 1 102 ? 3.419 10.524 -4.401 1.00 83.94 102 GLU A N 1
ATOM 783 C CA . GLU A 1 102 ? 3.359 11.983 -4.307 1.00 83.94 102 GLU A CA 1
ATOM 784 C C . GLU A 1 102 ? 2.606 12.442 -3.055 1.00 83.94 102 GLU A C 1
ATOM 786 O O . GLU A 1 102 ? 1.715 11.754 -2.548 1.00 83.94 102 GLU A O 1
ATOM 791 N N . TRP A 1 103 ? 2.879 13.681 -2.645 1.00 86.75 103 TRP A N 1
ATOM 792 C CA . TRP A 1 103 ? 2.333 14.305 -1.437 1.00 86.75 103 TRP A CA 1
ATOM 793 C C . TRP A 1 103 ? 0.804 14.178 -1.227 1.00 86.75 103 TRP A C 1
ATOM 795 O O . TRP A 1 103 ? 0.394 14.063 -0.069 1.00 86.75 103 TRP A O 1
ATOM 805 N N . PRO A 1 104 ? -0.085 14.159 -2.252 1.00 87.88 104 PRO A N 1
ATOM 806 C CA . PRO A 1 104 ? -1.517 13.975 -2.009 1.00 87.88 104 PRO A CA 1
ATOM 807 C C . PRO A 1 104 ? -1.835 12.567 -1.497 1.00 87.88 104 PRO A C 1
ATOM 809 O O . PRO A 1 104 ? -2.750 12.385 -0.694 1.00 87.88 104 PRO A O 1
ATOM 812 N N . ILE A 1 105 ? -1.078 11.570 -1.962 1.00 88.44 105 ILE A N 1
ATOM 813 C CA . ILE A 1 105 ? -1.226 10.178 -1.544 1.00 88.44 105 ILE A CA 1
ATOM 814 C C . ILE A 1 105 ? -0.643 10.009 -0.140 1.00 88.44 105 ILE A C 1
ATOM 816 O O . ILE A 1 105 ? -1.264 9.344 0.683 1.00 88.44 105 ILE A O 1
ATOM 820 N N . ASP A 1 106 ? 0.463 10.685 0.180 1.00 88.12 106 ASP A N 1
ATOM 821 C CA . ASP A 1 106 ? 1.046 10.672 1.529 1.00 88.12 106 ASP A CA 1
ATOM 822 C C . ASP A 1 106 ? 0.081 11.225 2.588 1.00 88.12 106 ASP A C 1
ATOM 824 O O . ASP A 1 106 ? -0.051 10.663 3.680 1.00 88.12 106 ASP A O 1
ATOM 828 N N . ILE A 1 107 ? -0.651 12.298 2.265 1.00 91.25 107 ILE A N 1
ATOM 829 C CA . ILE A 1 107 ? -1.700 12.838 3.144 1.00 91.25 107 ILE A CA 1
ATOM 830 C C . ILE A 1 107 ? -2.806 11.800 3.354 1.00 91.25 107 ILE A C 1
ATOM 832 O O . ILE A 1 107 ? -3.245 11.585 4.486 1.00 91.25 107 ILE A O 1
ATOM 836 N N . LEU A 1 108 ? -3.245 11.134 2.282 1.00 91.69 108 LEU A N 1
ATOM 837 C CA . LEU A 1 108 ? -4.278 10.102 2.363 1.00 91.69 108 LEU A CA 1
ATOM 838 C C . LEU A 1 108 ? -3.816 8.905 3.206 1.00 91.69 108 LEU A C 1
ATOM 840 O O . LEU A 1 108 ? -4.573 8.437 4.054 1.00 91.69 108 LEU A O 1
ATOM 844 N N . VAL A 1 109 ? -2.573 8.450 3.020 1.00 92.19 109 VAL A N 1
ATOM 845 C CA . VAL A 1 109 ? -1.941 7.401 3.837 1.00 92.19 109 VAL A CA 1
ATOM 846 C C . VAL A 1 109 ? -1.932 7.813 5.300 1.00 92.19 109 VAL A C 1
ATOM 848 O O . VAL A 1 109 ? -2.397 7.051 6.143 1.00 92.19 109 VAL A O 1
ATOM 851 N N . THR A 1 110 ? -1.472 9.027 5.601 1.00 93.75 110 THR A N 1
ATOM 852 C CA . THR A 1 110 ? -1.402 9.548 6.973 1.00 93.75 110 THR A CA 1
ATOM 853 C C . THR A 1 110 ? -2.781 9.563 7.633 1.00 93.75 110 THR A C 1
ATOM 855 O O . THR A 1 110 ? -2.922 9.166 8.787 1.00 93.75 110 THR A O 1
ATOM 858 N N . LEU A 1 111 ? -3.816 9.969 6.896 1.00 94.38 111 LEU A N 1
ATOM 859 C CA . LEU A 1 111 ? -5.184 10.024 7.403 1.00 94.38 111 LEU A CA 1
ATOM 860 C C . LEU A 1 111 ? -5.760 8.620 7.636 1.00 94.38 111 LEU A C 1
ATOM 862 O O . LEU A 1 111 ? -6.317 8.358 8.699 1.00 94.38 111 LEU A O 1
ATOM 866 N N . VAL A 1 112 ? -5.593 7.699 6.682 1.00 94.19 112 VAL A N 1
ATOM 867 C CA . VAL A 1 112 ? -6.042 6.302 6.826 1.00 94.19 112 VAL A CA 1
ATOM 868 C C . VAL A 1 112 ? -5.327 5.615 7.988 1.00 94.19 112 VAL A C 1
ATOM 870 O O . VAL A 1 112 ? -5.969 4.940 8.792 1.00 94.19 112 VAL A O 1
ATOM 873 N N . TRP A 1 113 ? -4.017 5.819 8.114 1.00 93.38 113 TRP A N 1
ATOM 874 C CA . TRP A 1 113 ? -3.223 5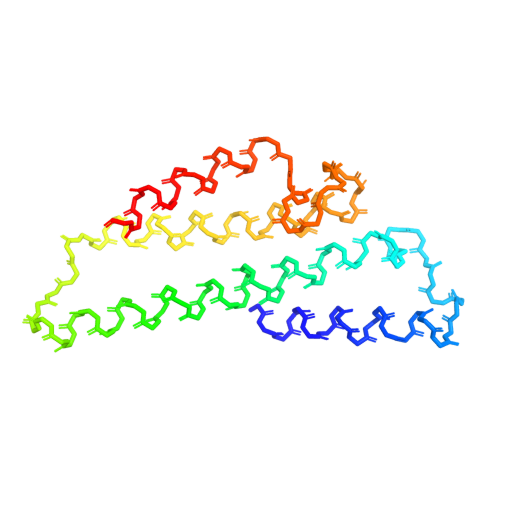.246 9.195 1.00 93.38 113 TRP A CA 1
ATOM 875 C C . TRP A 1 113 ? -3.588 5.839 10.559 1.00 93.38 113 TRP A C 1
ATOM 877 O O . TRP A 1 113 ? -3.672 5.108 11.541 1.00 93.38 113 TRP A O 1
ATOM 887 N N . GLY A 1 114 ? -3.884 7.141 10.611 1.00 93.00 114 GLY A N 1
ATOM 888 C CA . GLY A 1 114 ? -4.364 7.812 11.819 1.00 93.00 114 GLY A CA 1
ATOM 889 C C . GLY A 1 114 ? -5.727 7.316 12.306 1.00 93.00 114 GLY A C 1
ATOM 890 O O . GLY A 1 114 ? -5.998 7.395 13.496 1.00 93.00 114 GLY A O 1
ATOM 891 N N . VAL A 1 115 ? -6.574 6.785 11.416 1.00 91.81 115 VAL A N 1
ATOM 892 C CA . VAL A 1 115 ? -7.849 6.139 11.792 1.00 91.81 115 VAL A CA 1
ATOM 893 C C . VAL A 1 115 ? -7.660 4.670 12.192 1.00 91.81 115 VAL A C 1
ATOM 895 O O . VAL A 1 115 ? -8.487 4.112 12.910 1.00 91.81 115 VAL A O 1
ATOM 898 N N . TYR A 1 116 ? -6.603 4.022 11.701 1.00 88.94 116 TYR A N 1
ATOM 899 C CA . TYR A 1 116 ? -6.307 2.62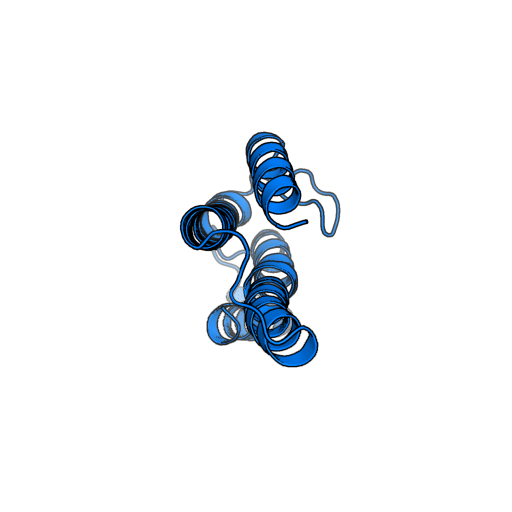4 12.003 1.00 88.94 116 TYR A CA 1
ATOM 900 C C . TYR A 1 116 ? -5.715 2.408 13.403 1.00 88.94 116 TYR A C 1
ATOM 902 O O . TYR A 1 116 ? -6.008 1.375 14.009 1.00 88.94 116 TYR A O 1
ATOM 910 N N . GLY A 1 117 ? -4.871 3.336 13.870 1.00 77.81 117 GLY A N 1
ATOM 911 C CA . GLY A 1 117 ? -4.242 3.297 15.198 1.00 77.81 117 GLY A CA 1
ATOM 912 C C . GLY A 1 117 ? -5.207 3.618 16.328 1.00 77.81 117 GLY A C 1
ATOM 913 O O . GLY A 1 117 ? -5.092 2.944 17.376 1.00 77.81 117 GLY A O 1
#